Protein AF-A0A9E3W285-F1 (afdb_monomer)

Mean predicted aligned error: 13.44 Å

Solvent-accessible surface area (backbone atoms only — not comparable to full-atom values): 6291 Å² total; per-residue (Å²): 106,71,70,56,48,48,48,35,52,71,25,52,104,88,41,78,50,43,58,66,71,58,46,50,52,53,53,59,74,33,46,68,73,82,38,58,50,68,62,44,53,56,47,54,55,51,51,57,50,47,52,73,78,27,99,52,48,65,63,52,53,50,57,59,45,74,72,35,69,65,52,54,51,52,52,50,53,54,52,54,58,54,64,64,55,71,78,73,75,82,85,80,84,81,79,82,87,78,81,87,81,132

Radius of gyration: 22.17 Å; Cα contacts (8 Å, |Δi|>4): 43; chains: 1; bounding box: 62×29×52 Å

Foldseek 3Di:
DVVQLCCQQVDDPPGDRDDSVVSLVVLCVCDPPPDDNVVNVVVSVVQVVQVVVDVDSCVVVVVVLVPDPVSVVVVVVVVVVVVVVVVPPPDDDDDDDDDDDD

Sequence (102 aa):
MADVFDAMTHGRPYAKAIPIDKALDEIASLRGRQFDPELTDHFLALVRRLARENEDLDAYLGRAARNSPFLKARAKIKEMLAQGRDSAALSIEPPPPGTPLN

Secondary structure (DSSP, 8-state):
-HHHHHHHHS-BTTBPPPPHHHHHHHHHHTBTTTB-HHHHHHHHHHHHHHHHH-S-HHHHHHHHHHH-HHHHHHHHHHHHHHHTTTTSSS--PPPPPPPPP-

Structure (mmCIF, N/CA/C/O backbone):
data_AF-A0A9E3W285-F1
#
_entry.id   AF-A0A9E3W285-F1
#
loop_
_atom_site.group_PDB
_atom_site.id
_atom_site.type_symbol
_atom_site.label_atom_id
_atom_site.label_alt_id
_atom_site.label_comp_id
_atom_site.label_asym_id
_atom_site.label_entity_id
_atom_site.label_seq_id
_atom_site.pdbx_PDB_ins_code
_atom_site.Cartn_x
_atom_site.Cartn_y
_atom_site.Cartn_z
_atom_site.occupancy
_atom_site.B_iso_or_equiv
_atom_site.auth_seq_id
_atom_site.auth_comp_id
_atom_site.auth_asym_id
_atom_site.auth_atom_id
_atom_site.pdbx_PDB_model_num
ATOM 1 N N . MET A 1 1 ? 0.225 5.409 7.591 1.00 82.44 1 MET A N 1
ATOM 2 C CA . MET A 1 1 ? -0.327 4.284 6.803 1.00 82.44 1 MET A CA 1
ATOM 3 C C . MET A 1 1 ? 0.586 3.927 5.636 1.00 82.44 1 MET A C 1
ATOM 5 O O . MET A 1 1 ? 1.125 2.834 5.668 1.00 82.44 1 MET A O 1
ATOM 9 N N . ALA A 1 2 ? 0.843 4.829 4.676 1.00 81.06 2 ALA A N 1
ATOM 10 C CA . ALA A 1 2 ? 1.738 4.546 3.542 1.00 81.06 2 ALA A CA 1
ATOM 11 C C . ALA A 1 2 ? 3.148 4.083 3.969 1.00 81.06 2 ALA A C 1
ATOM 13 O O . ALA A 1 2 ? 3.589 3.038 3.517 1.00 81.06 2 ALA A O 1
ATOM 14 N N . ASP A 1 3 ? 3.797 4.773 4.916 1.00 83.25 3 ASP A N 1
ATOM 15 C CA . ASP A 1 3 ? 5.123 4.359 5.422 1.00 83.25 3 ASP A CA 1
ATOM 16 C C . ASP A 1 3 ? 5.104 3.007 6.157 1.00 83.25 3 ASP A C 1
ATOM 18 O O . ASP A 1 3 ? 6.105 2.298 6.205 1.00 83.25 3 ASP A O 1
ATOM 22 N N . VAL A 1 4 ? 3.965 2.654 6.764 1.00 86.50 4 VAL A N 1
ATOM 23 C CA . VAL A 1 4 ? 3.797 1.378 7.477 1.00 86.50 4 VAL A CA 1
ATOM 24 C C . VAL A 1 4 ? 3.649 0.245 6.469 1.00 86.50 4 VAL A C 1
ATOM 26 O O . VAL A 1 4 ? 4.326 -0.767 6.601 1.00 86.50 4 VAL A O 1
ATOM 29 N N . PHE A 1 5 ? 2.821 0.451 5.443 1.00 86.88 5 PHE A N 1
ATOM 30 C CA . PHE A 1 5 ? 2.686 -0.469 4.319 1.00 86.88 5 PHE A CA 1
ATOM 31 C C . PHE A 1 5 ? 4.036 -0.693 3.625 1.00 86.88 5 PHE A C 1
ATOM 33 O O . PHE A 1 5 ? 4.462 -1.832 3.482 1.00 86.88 5 PHE A O 1
ATOM 40 N N . ASP A 1 6 ? 4.751 0.388 3.304 1.00 84.19 6 ASP A N 1
ATOM 41 C CA . ASP A 1 6 ? 6.067 0.336 2.660 1.00 84.19 6 ASP A CA 1
ATOM 42 C C . ASP A 1 6 ? 7.093 -0.441 3.500 1.00 84.19 6 ASP A C 1
ATOM 44 O O . ASP A 1 6 ? 7.788 -1.327 3.006 1.00 84.19 6 ASP A O 1
ATOM 48 N N . ALA A 1 7 ? 7.130 -0.183 4.812 1.00 84.62 7 ALA A N 1
ATOM 49 C CA . ALA A 1 7 ? 8.004 -0.905 5.731 1.00 84.62 7 ALA A CA 1
ATOM 50 C C . ALA A 1 7 ? 7.669 -2.404 5.848 1.00 84.62 7 ALA A C 1
ATOM 52 O O . ALA A 1 7 ? 8.562 -3.195 6.157 1.00 84.62 7 ALA A O 1
ATOM 53 N N . MET A 1 8 ? 6.407 -2.789 5.638 1.00 85.38 8 MET A N 1
ATOM 54 C CA . MET A 1 8 ? 5.969 -4.186 5.630 1.00 85.38 8 MET A CA 1
ATOM 55 C C . MET A 1 8 ? 6.357 -4.889 4.324 1.00 85.38 8 MET A C 1
ATOM 57 O O . MET A 1 8 ? 6.852 -6.013 4.372 1.00 85.38 8 MET A O 1
ATOM 61 N N . THR A 1 9 ? 6.175 -4.242 3.170 1.00 84.25 9 THR A N 1
ATOM 62 C CA . THR A 1 9 ? 6.362 -4.870 1.849 1.00 84.25 9 THR A CA 1
ATOM 63 C C . THR A 1 9 ? 7.798 -4.829 1.333 1.00 84.25 9 THR A C 1
ATOM 65 O O . THR A 1 9 ? 8.192 -5.728 0.600 1.00 84.25 9 THR A O 1
ATOM 68 N N . HIS A 1 10 ? 8.610 -3.851 1.741 1.00 78.19 10 HIS A N 1
ATOM 69 C CA . HIS A 1 10 ? 10.024 -3.752 1.344 1.00 78.19 10 HIS A CA 1
ATOM 70 C C . HIS A 1 10 ? 10.997 -4.317 2.388 1.00 78.19 10 HIS A C 1
ATOM 72 O O . HIS A 1 10 ? 12.191 -4.471 2.122 1.00 78.19 10 HIS A O 1
ATOM 78 N N . GLY A 1 11 ? 10.489 -4.672 3.572 1.00 62.41 11 GLY A N 1
ATOM 79 C CA . GLY A 1 11 ? 11.290 -5.177 4.680 1.00 62.41 11 GLY A CA 1
ATOM 80 C C . GLY A 1 11 ? 12.227 -4.126 5.287 1.00 62.41 11 GLY A C 1
ATOM 81 O O . GLY A 1 11 ? 12.329 -2.977 4.861 1.00 62.41 11 GLY A O 1
ATOM 82 N N . ARG A 1 12 ? 12.925 -4.529 6.345 1.00 64.38 12 ARG A N 1
ATOM 83 C CA . ARG A 1 12 ? 13.976 -3.754 7.022 1.00 64.38 12 ARG A CA 1
ATOM 84 C C . ARG A 1 12 ? 15.222 -4.633 7.150 1.00 64.38 12 ARG A C 1
ATOM 86 O O . ARG A 1 12 ? 15.089 -5.850 7.049 1.00 64.38 12 ARG A O 1
ATOM 93 N N . PRO A 1 13 ? 16.410 -4.084 7.471 1.00 52.62 13 PRO A N 1
ATOM 94 C CA . PRO A 1 13 ? 17.628 -4.886 7.658 1.00 52.62 13 PRO A CA 1
ATOM 95 C C . PRO A 1 13 ? 17.462 -6.086 8.612 1.00 52.62 13 PRO A C 1
ATOM 97 O O . PRO A 1 13 ? 18.198 -7.060 8.510 1.00 52.62 13 PRO A O 1
ATOM 100 N N . TYR A 1 14 ? 16.468 -6.024 9.508 1.00 55.47 14 TYR A N 1
ATOM 101 C CA . TYR A 1 14 ? 16.171 -7.035 10.525 1.00 55.47 14 TYR A CA 1
ATOM 102 C C . TYR A 1 14 ? 14.800 -7.721 10.374 1.00 55.47 14 TYR A C 1
ATOM 104 O O . TYR A 1 14 ? 14.455 -8.562 11.198 1.00 55.47 14 TYR A O 1
ATOM 112 N N . ALA A 1 15 ? 14.001 -7.377 9.358 1.00 58.47 15 ALA A N 1
ATOM 113 C CA . ALA A 1 15 ? 12.666 -7.942 9.156 1.00 58.47 15 ALA A CA 1
ATOM 114 C C . ALA A 1 15 ? 12.425 -8.220 7.671 1.00 58.47 15 ALA A C 1
ATOM 116 O O . ALA A 1 15 ? 12.546 -7.322 6.839 1.00 58.47 15 ALA A O 1
ATOM 117 N N . LYS A 1 16 ? 12.080 -9.467 7.336 1.00 69.06 16 LYS A N 1
ATOM 118 C CA . LYS A 1 16 ? 11.758 -9.848 5.9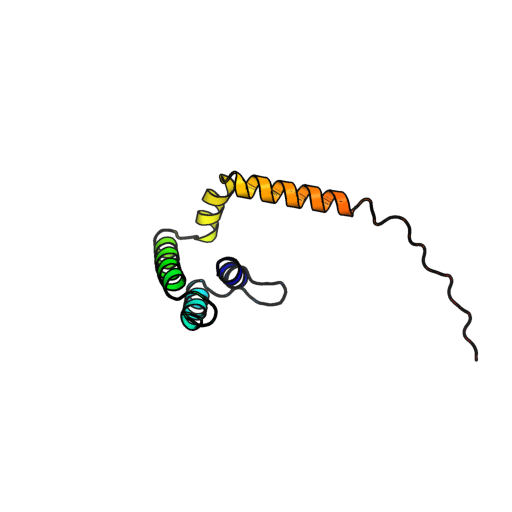57 1.00 69.06 16 LYS A CA 1
ATOM 119 C C . LYS A 1 16 ? 10.481 -9.143 5.499 1.00 69.06 16 LYS A C 1
ATOM 121 O O . LYS A 1 16 ? 9.539 -9.014 6.277 1.00 69.06 16 LYS A O 1
ATOM 126 N N . ALA A 1 17 ? 10.471 -8.738 4.233 1.00 84.50 17 ALA A N 1
ATOM 127 C CA . ALA A 1 17 ? 9.272 -8.284 3.546 1.00 84.50 17 ALA A CA 1
ATOM 128 C C . ALA A 1 17 ? 8.152 -9.328 3.671 1.00 84.50 17 ALA A C 1
ATOM 130 O O . ALA A 1 17 ? 8.395 -10.526 3.489 1.00 84.50 17 ALA A O 1
ATOM 131 N N . ILE A 1 18 ? 6.939 -8.872 3.977 1.00 84.94 18 ILE A N 1
ATOM 132 C CA . ILE A 1 18 ? 5.736 -9.705 3.958 1.00 84.94 18 ILE A CA 1
ATOM 133 C C . ILE A 1 18 ? 4.933 -9.448 2.675 1.00 84.94 18 ILE A C 1
ATOM 135 O O . ILE A 1 18 ? 4.983 -8.339 2.138 1.00 84.94 18 ILE A O 1
ATOM 139 N N . PRO A 1 19 ? 4.178 -10.445 2.174 1.00 87.94 19 PRO A N 1
ATOM 140 C CA . PRO A 1 19 ? 3.332 -10.265 0.997 1.00 87.94 19 PRO A CA 1
ATOM 141 C C . PRO A 1 19 ? 2.317 -9.132 1.177 1.00 87.94 19 PRO A C 1
ATOM 143 O O . PRO A 1 19 ? 1.820 -8.917 2.285 1.00 87.94 19 PRO A O 1
ATOM 146 N N . ILE A 1 20 ? 1.948 -8.474 0.074 1.00 87.00 20 ILE A N 1
ATOM 147 C CA . ILE A 1 20 ? 0.976 -7.366 0.063 1.00 87.00 20 ILE A CA 1
ATOM 148 C C . ILE A 1 20 ? -0.323 -7.764 0.768 1.00 87.00 20 ILE A C 1
ATOM 150 O O . ILE A 1 20 ? -0.800 -7.016 1.614 1.00 87.00 20 ILE A O 1
ATOM 154 N N . ASP A 1 21 ? -0.856 -8.957 0.498 1.00 87.94 21 ASP A N 1
ATOM 155 C CA . ASP A 1 21 ? -2.092 -9.426 1.137 1.00 87.94 21 ASP A CA 1
ATOM 156 C C . ASP A 1 21 ? -1.974 -9.473 2.665 1.00 87.94 21 ASP A C 1
ATOM 158 O O . ASP A 1 21 ? -2.867 -9.018 3.374 1.00 87.94 21 ASP A O 1
ATOM 162 N N . LYS A 1 22 ? -0.825 -9.926 3.184 1.00 90.06 22 LYS A N 1
ATOM 163 C CA . LYS A 1 22 ? -0.558 -9.946 4.628 1.00 90.06 22 LYS A CA 1
ATOM 164 C C . LYS A 1 22 ? -0.405 -8.546 5.212 1.00 90.06 22 LYS A C 1
ATOM 166 O O . LYS A 1 22 ? -0.891 -8.301 6.311 1.00 90.06 22 LYS A O 1
ATOM 171 N N . ALA A 1 23 ? 0.227 -7.628 4.485 1.00 90.69 23 ALA A N 1
ATOM 172 C CA . ALA A 1 23 ? 0.310 -6.231 4.903 1.00 90.69 23 ALA A CA 1
ATOM 173 C C . ALA A 1 23 ? -1.080 -5.565 4.940 1.00 90.69 23 ALA A C 1
ATOM 175 O O . ALA A 1 23 ? -1.376 -4.792 5.850 1.00 90.69 23 ALA A O 1
ATOM 176 N N . LEU A 1 24 ? -1.955 -5.886 3.981 1.00 92.12 24 LEU A N 1
ATOM 177 C CA . LEU A 1 24 ? -3.330 -5.386 3.940 1.00 92.12 24 LEU A CA 1
ATOM 178 C C . LEU A 1 24 ? -4.184 -5.947 5.083 1.00 92.12 24 LEU A C 1
ATOM 180 O O . LEU A 1 24 ? -4.951 -5.191 5.678 1.00 92.12 24 LEU A O 1
ATOM 184 N N . ASP A 1 25 ? -4.033 -7.231 5.415 1.00 94.25 25 ASP A N 1
ATOM 185 C CA . ASP A 1 25 ? -4.697 -7.847 6.570 1.00 94.25 25 ASP A CA 1
ATOM 186 C C . ASP A 1 25 ? -4.274 -7.174 7.886 1.00 94.25 25 ASP A C 1
ATOM 188 O O . ASP A 1 25 ? -5.119 -6.850 8.725 1.00 94.25 25 ASP A O 1
ATOM 192 N N . GLU A 1 26 ? -2.977 -6.893 8.049 1.00 93.88 26 GLU A N 1
ATOM 193 C CA . GLU A 1 26 ? -2.451 -6.222 9.241 1.00 93.88 26 GLU A CA 1
ATOM 194 C C . GLU A 1 26 ? -3.007 -4.795 9.367 1.00 93.88 26 GLU A C 1
ATOM 196 O O . GLU A 1 26 ? -3.512 -4.408 10.423 1.00 93.88 26 GLU A O 1
ATOM 201 N N . ILE A 1 27 ? -3.009 -4.027 8.271 1.00 92.94 27 ILE A N 1
ATOM 202 C CA . ILE A 1 27 ? -3.590 -2.675 8.230 1.00 92.94 27 ILE A CA 1
ATOM 203 C C . ILE A 1 27 ? -5.089 -2.709 8.550 1.00 92.94 27 ILE A C 1
ATOM 205 O O . ILE A 1 27 ? -5.569 -1.862 9.307 1.00 92.94 27 ILE A O 1
ATOM 209 N N . ALA A 1 28 ? -5.824 -3.696 8.032 1.00 93.94 28 ALA A N 1
ATOM 210 C CA . ALA A 1 28 ? -7.240 -3.871 8.337 1.00 93.94 28 ALA A CA 1
ATOM 211 C C . ALA A 1 28 ? -7.478 -4.154 9.830 1.00 93.94 28 ALA A C 1
ATOM 213 O O . ALA A 1 28 ? -8.431 -3.629 10.406 1.00 93.94 28 ALA A O 1
ATOM 214 N N . SER A 1 29 ? -6.595 -4.920 10.481 1.00 95.12 29 SER A N 1
ATOM 215 C CA . SER A 1 29 ? -6.692 -5.216 11.919 1.00 95.12 29 SER A CA 1
ATOM 216 C C . SER A 1 29 ? -6.509 -3.974 12.812 1.00 95.12 29 SER A C 1
ATOM 218 O O . SER A 1 29 ? -7.020 -3.914 13.933 1.00 95.12 29 SER A O 1
ATOM 220 N N . LEU A 1 30 ? -5.817 -2.955 12.292 1.00 93.44 30 LEU A N 1
ATOM 221 C CA . LEU A 1 30 ? -5.499 -1.699 12.975 1.00 93.44 30 LEU A CA 1
ATOM 222 C C . LEU A 1 30 ? -6.508 -0.571 12.681 1.00 93.44 30 LEU A C 1
ATOM 224 O O . LEU A 1 30 ? -6.370 0.543 13.208 1.00 93.44 30 LEU A O 1
ATOM 228 N N . ARG A 1 31 ? -7.540 -0.859 11.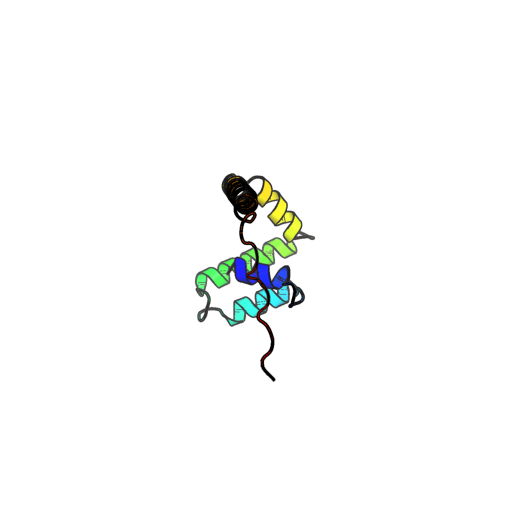876 1.00 95.50 31 ARG A N 1
ATOM 229 C CA . ARG A 1 31 ? -8.634 0.055 11.520 1.00 95.50 31 ARG A CA 1
ATOM 230 C C . ARG A 1 31 ? -9.361 0.570 12.766 1.00 95.50 31 ARG A C 1
ATOM 232 O O . ARG A 1 31 ? -9.805 -0.207 13.608 1.00 95.50 31 ARG A O 1
ATOM 239 N N . GLY A 1 32 ? -9.504 1.889 12.881 1.00 91.75 32 GLY A N 1
ATOM 240 C CA . GLY A 1 32 ? -10.158 2.552 14.015 1.00 91.75 32 GLY A CA 1
ATOM 241 C C . GLY A 1 32 ? -9.358 2.548 15.319 1.00 91.75 32 GLY A C 1
ATOM 242 O O . GLY A 1 32 ? -9.855 3.038 16.329 1.00 91.75 32 GLY A O 1
ATOM 243 N N . ARG A 1 33 ? -8.131 2.009 15.311 1.00 92.19 33 ARG A N 1
ATOM 244 C CA . ARG A 1 33 ? -7.200 2.051 16.448 1.00 92.19 33 ARG A CA 1
ATOM 245 C C . ARG A 1 33 ? -5.992 2.922 16.138 1.00 92.19 33 ARG A C 1
ATOM 247 O O . ARG A 1 33 ? -5.773 3.927 16.800 1.00 92.19 33 ARG A O 1
ATOM 254 N N . GLN A 1 34 ? -5.214 2.525 15.132 1.00 92.25 34 GLN A N 1
ATOM 255 C CA . GLN A 1 34 ? -4.030 3.264 14.685 1.00 92.25 34 GLN A CA 1
ATOM 256 C C . GLN A 1 34 ? -4.311 4.071 13.415 1.00 92.25 34 GLN A C 1
ATOM 258 O O . GLN A 1 34 ? -3.680 5.103 13.183 1.00 92.25 34 GLN A O 1
ATOM 263 N N . PHE A 1 35 ? -5.250 3.601 12.594 1.00 92.50 35 PHE A N 1
ATOM 264 C CA . PHE A 1 35 ? -5.625 4.245 11.343 1.00 92.50 35 PHE A CA 1
ATOM 265 C C . PHE A 1 35 ? -7.078 4.697 11.375 1.00 92.50 35 PHE A C 1
ATOM 267 O O . PHE A 1 35 ? -7.935 4.038 11.968 1.00 92.50 35 PHE A O 1
ATOM 274 N N . ASP A 1 36 ? -7.345 5.815 10.707 1.00 94.44 36 ASP A N 1
ATOM 275 C CA . ASP A 1 36 ? -8.701 6.301 10.497 1.00 94.44 36 ASP A CA 1
ATOM 276 C C . ASP A 1 36 ? -9.535 5.247 9.732 1.00 9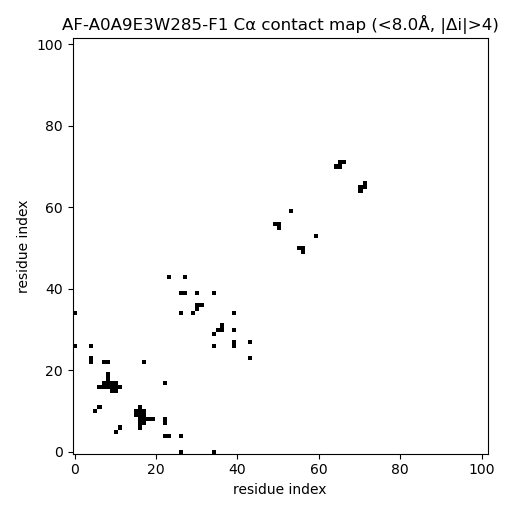4.44 36 ASP A C 1
ATOM 278 O O . ASP A 1 36 ? -9.042 4.706 8.733 1.00 94.44 36 ASP A O 1
ATOM 282 N N . PRO A 1 37 ? -10.754 4.901 10.190 1.00 93.50 37 PRO A N 1
ATOM 283 C CA . PRO A 1 37 ? -11.560 3.849 9.578 1.00 93.50 37 PRO A CA 1
ATOM 284 C C . PRO A 1 37 ? -11.879 4.094 8.104 1.00 93.50 37 PRO A C 1
ATOM 286 O O . PRO A 1 37 ? -11.753 3.178 7.294 1.00 93.50 37 PRO A O 1
ATOM 289 N N . GLU A 1 38 ? -12.264 5.322 7.762 1.00 94.06 38 GLU A N 1
ATOM 290 C CA . GLU A 1 38 ? -12.685 5.684 6.414 1.00 94.06 38 GLU A CA 1
ATOM 291 C C . GLU A 1 38 ? -11.482 5.684 5.469 1.00 94.06 38 GLU A C 1
ATOM 293 O O . GLU A 1 38 ? -11.522 5.071 4.401 1.00 94.06 38 GLU A O 1
ATOM 298 N N . LEU A 1 39 ? -10.363 6.278 5.890 1.00 90.94 39 LEU A N 1
ATOM 299 C CA . LEU A 1 39 ? -9.122 6.267 5.118 1.00 90.94 39 LEU A CA 1
ATOM 300 C C . LEU A 1 39 ? -8.591 4.842 4.901 1.00 90.94 39 LEU A C 1
ATOM 302 O O . LEU A 1 39 ? -8.078 4.531 3.823 1.00 90.94 39 LEU A O 1
ATOM 306 N N . THR A 1 40 ? -8.726 3.978 5.909 1.00 92.94 40 THR A N 1
ATOM 307 C CA . THR A 1 40 ? -8.312 2.572 5.818 1.00 92.94 40 THR A CA 1
ATOM 308 C C . THR A 1 40 ? -9.120 1.842 4.751 1.00 92.94 40 THR A C 1
ATOM 310 O O . THR A 1 40 ? -8.535 1.184 3.893 1.00 92.94 40 THR A O 1
ATOM 313 N N . ASP A 1 41 ? -10.442 2.008 4.735 1.00 93.19 41 ASP A N 1
ATOM 314 C CA . ASP A 1 41 ? -11.310 1.345 3.756 1.00 93.19 41 ASP A CA 1
ATOM 315 C C . ASP A 1 41 ? -10.969 1.767 2.320 1.00 93.19 41 ASP A C 1
ATOM 317 O O . ASP A 1 41 ? -10.801 0.918 1.436 1.00 93.19 41 ASP A O 1
ATOM 321 N N . HIS A 1 42 ? -10.775 3.072 2.098 1.00 94.50 42 HIS A N 1
ATOM 322 C CA . HIS A 1 42 ? -10.368 3.607 0.798 1.00 94.50 42 HIS A CA 1
ATOM 323 C C . HIS A 1 42 ? -9.002 3.070 0.357 1.00 94.50 42 HIS A C 1
ATOM 325 O O . HIS A 1 42 ? -8.822 2.695 -0.805 1.00 94.50 42 HIS A O 1
ATOM 331 N N . PHE A 1 43 ? -8.039 2.991 1.276 1.00 92.50 43 PHE A N 1
ATOM 332 C CA . PHE A 1 43 ? -6.705 2.478 0.981 1.00 92.50 43 PHE A CA 1
ATOM 333 C C . PHE A 1 43 ? -6.719 0.996 0.615 1.00 92.50 43 PHE A C 1
ATOM 335 O O . PHE A 1 43 ? -6.148 0.616 -0.407 1.00 92.50 43 PHE A O 1
ATOM 342 N N . LEU A 1 44 ? -7.411 0.164 1.398 1.00 92.19 44 LEU A N 1
ATOM 343 C CA . LEU A 1 44 ? -7.527 -1.268 1.127 1.00 92.19 44 LEU A CA 1
ATOM 344 C C . LEU A 1 44 ? -8.181 -1.519 -0.238 1.00 92.19 44 LEU A C 1
ATOM 346 O O . LEU A 1 44 ? -7.711 -2.364 -1.002 1.00 92.19 44 LEU A O 1
ATOM 350 N N . ALA A 1 45 ? -9.236 -0.771 -0.573 1.00 92.88 45 ALA A N 1
ATOM 351 C CA . ALA A 1 45 ? -9.899 -0.871 -1.870 1.00 92.88 45 ALA A CA 1
ATOM 352 C C . ALA A 1 45 ? -8.965 -0.474 -3.026 1.00 92.88 45 ALA A C 1
ATOM 354 O O . ALA A 1 45 ? -8.878 -1.195 -4.026 1.00 92.88 45 ALA A O 1
ATOM 355 N N . LEU A 1 46 ? -8.240 0.639 -2.876 1.00 91.62 46 LEU A N 1
ATOM 356 C CA . LEU A 1 46 ? -7.314 1.146 -3.884 1.00 91.62 46 LEU A CA 1
ATOM 357 C C . LEU A 1 46 ? -6.157 0.173 -4.134 1.00 91.62 46 LEU A C 1
ATOM 359 O O . LEU A 1 46 ? -5.909 -0.195 -5.281 1.00 91.62 46 LEU A O 1
ATOM 363 N N . VAL A 1 47 ? -5.473 -0.277 -3.080 1.00 89.75 47 VAL A N 1
ATOM 364 C CA . VAL A 1 47 ? -4.302 -1.156 -3.216 1.00 89.75 47 VAL A CA 1
ATOM 365 C C . VAL A 1 47 ? -4.699 -2.514 -3.786 1.00 89.75 47 VAL A C 1
ATOM 367 O O . VAL A 1 47 ? -4.048 -2.988 -4.713 1.00 89.75 47 VAL A O 1
ATOM 370 N N . ARG A 1 48 ? -5.810 -3.112 -3.329 1.00 90.81 48 ARG A N 1
ATOM 371 C CA . ARG A 1 48 ? -6.319 -4.377 -3.895 1.00 90.81 48 ARG A CA 1
ATOM 372 C C . ARG A 1 48 ? -6.653 -4.254 -5.373 1.00 90.81 48 ARG A C 1
ATOM 374 O O . ARG A 1 48 ? -6.411 -5.180 -6.139 1.00 90.81 48 ARG A O 1
ATOM 381 N N . ARG A 1 49 ? -7.241 -3.129 -5.781 1.00 91.56 49 ARG A N 1
ATOM 382 C CA . ARG A 1 49 ? -7.526 -2.870 -7.191 1.00 91.56 49 ARG A CA 1
ATOM 383 C C . ARG A 1 49 ? -6.228 -2.783 -7.995 1.00 91.56 49 ARG A C 1
ATOM 385 O O . ARG A 1 49 ? -6.096 -3.500 -8.980 1.00 91.56 49 ARG A O 1
ATOM 392 N N . LEU A 1 50 ? -5.269 -1.972 -7.550 1.00 87.94 50 LEU A N 1
ATOM 393 C CA . LEU A 1 50 ? -4.000 -1.789 -8.254 1.00 87.94 50 LEU A CA 1
ATOM 394 C C . LEU A 1 50 ? -3.177 -3.081 -8.330 1.00 87.94 50 LEU A C 1
ATOM 396 O O . LEU A 1 50 ? -2.595 -3.347 -9.375 1.00 87.94 50 LEU A O 1
ATOM 400 N N . ALA A 1 51 ? -3.172 -3.897 -7.274 1.00 86.44 51 ALA A N 1
ATOM 401 C CA . ALA A 1 51 ? -2.480 -5.187 -7.243 1.00 86.44 51 ALA A CA 1
ATOM 402 C C . ALA A 1 51 ? -3.095 -6.229 -8.195 1.00 86.44 51 ALA A C 1
ATOM 404 O O . ALA A 1 51 ? -2.397 -7.114 -8.668 1.00 86.44 51 ALA A O 1
ATOM 405 N N . ARG A 1 52 ? -4.398 -6.135 -8.499 1.00 87.94 52 ARG A N 1
ATOM 406 C CA . ARG A 1 52 ? -5.034 -6.987 -9.522 1.00 87.94 52 ARG A CA 1
ATOM 407 C C . ARG A 1 52 ? -4.777 -6.494 -10.940 1.00 87.94 52 ARG A C 1
ATOM 409 O O . ARG A 1 52 ? -4.699 -7.298 -11.859 1.00 87.94 52 ARG A O 1
ATOM 416 N N . GLU A 1 53 ? -4.719 -5.178 -11.122 1.00 88.81 53 GLU A N 1
ATOM 417 C CA . GLU A 1 53 ? -4.519 -4.545 -12.432 1.00 88.81 53 GLU A CA 1
ATOM 418 C C . GLU A 1 53 ? -3.050 -4.581 -12.885 1.00 88.81 53 GLU A C 1
ATOM 420 O O . GLU A 1 53 ? -2.780 -4.432 -14.074 1.00 88.81 53 GLU A O 1
ATOM 425 N N . ASN A 1 54 ? -2.104 -4.776 -11.961 1.00 85.06 54 ASN A N 1
ATOM 426 C CA . ASN A 1 54 ? -0.671 -4.714 -12.234 1.00 85.06 54 ASN A CA 1
ATOM 427 C C . ASN A 1 54 ? 0.044 -5.930 -11.642 1.00 85.06 54 ASN A C 1
ATOM 429 O O . ASN A 1 54 ? -0.029 -6.159 -10.440 1.00 85.06 54 ASN A O 1
ATOM 433 N N . GLU A 1 55 ? 0.785 -6.655 -12.483 1.00 81.94 55 GLU A N 1
ATOM 434 C CA . GLU A 1 55 ? 1.595 -7.815 -12.077 1.00 81.94 55 GLU A CA 1
ATOM 435 C C . GLU A 1 55 ? 2.687 -7.437 -11.060 1.00 81.94 55 GLU A C 1
ATOM 437 O O . GLU A 1 55 ? 2.935 -8.174 -10.110 1.00 81.94 55 GLU A O 1
ATOM 442 N N . ASP A 1 56 ? 3.291 -6.256 -11.227 1.00 81.50 56 ASP A N 1
ATOM 443 C CA . ASP A 1 56 ? 4.274 -5.682 -10.305 1.00 81.50 56 ASP A CA 1
ATOM 444 C C . ASP A 1 56 ? 3.801 -4.296 -9.841 1.00 81.50 56 ASP A C 1
ATOM 446 O O . ASP A 1 56 ? 3.917 -3.285 -10.550 1.00 81.50 56 ASP A O 1
ATOM 450 N N . LEU A 1 57 ? 3.221 -4.265 -8.638 1.00 79.56 57 LEU A N 1
ATOM 451 C CA . LEU A 1 57 ? 2.674 -3.051 -8.040 1.00 79.56 57 LEU A CA 1
ATOM 452 C C . LEU A 1 57 ? 3.766 -2.016 -7.729 1.00 79.56 57 LEU A C 1
ATOM 454 O O . LEU A 1 57 ? 3.550 -0.823 -7.961 1.00 79.56 57 LEU A O 1
ATOM 458 N N . ASP A 1 58 ? 4.933 -2.445 -7.250 1.00 77.31 58 ASP A N 1
ATOM 459 C CA . ASP A 1 58 ? 6.033 -1.534 -6.917 1.00 77.31 58 ASP A CA 1
ATOM 460 C C . ASP A 1 58 ? 6.603 -0.886 -8.173 1.00 77.31 58 ASP A C 1
ATOM 462 O O . ASP A 1 58 ? 6.806 0.333 -8.218 1.00 77.31 58 ASP A O 1
ATOM 466 N N . ALA A 1 59 ? 6.799 -1.662 -9.241 1.00 79.06 59 ALA A N 1
ATOM 467 C CA . ALA A 1 59 ? 7.226 -1.112 -10.518 1.00 79.06 59 ALA A CA 1
ATOM 468 C C . ALA A 1 59 ? 6.198 -0.117 -11.075 1.00 79.06 59 ALA A C 1
ATOM 470 O O . ALA A 1 59 ? 6.587 0.937 -11.594 1.00 79.06 59 ALA A O 1
ATOM 471 N N . TYR A 1 60 ? 4.900 -0.414 -10.957 1.00 82.12 60 TYR A N 1
ATOM 472 C CA . TYR A 1 60 ? 3.826 0.479 -11.392 1.00 82.12 60 TYR A CA 1
ATOM 473 C C . TYR A 1 60 ? 3.833 1.810 -10.621 1.00 82.12 60 TYR A C 1
ATOM 475 O O . TYR A 1 60 ? 3.923 2.884 -11.229 1.00 82.12 60 TYR A O 1
ATOM 483 N N . LEU A 1 61 ? 3.830 1.756 -9.286 1.00 78.06 61 LEU A N 1
ATOM 484 C CA . LEU A 1 61 ? 3.869 2.945 -8.429 1.00 78.06 61 LEU A CA 1
ATOM 485 C C . LEU A 1 61 ? 5.170 3.737 -8.628 1.00 78.06 61 LEU A C 1
ATOM 487 O O . LEU A 1 61 ? 5.154 4.968 -8.715 1.00 78.06 61 LEU A O 1
ATOM 491 N N . GLY A 1 62 ? 6.292 3.037 -8.802 1.00 74.69 62 GLY A N 1
ATOM 492 C CA . GLY A 1 62 ? 7.602 3.619 -9.066 1.00 74.69 62 GLY A CA 1
ATOM 493 C C . GLY A 1 62 ? 7.689 4.376 -10.396 1.00 74.69 62 GLY A C 1
ATOM 494 O O . GLY A 1 62 ? 8.424 5.363 -10.493 1.00 74.69 62 GLY A O 1
ATOM 495 N N . ARG A 1 63 ? 6.945 3.964 -11.433 1.00 76.19 63 ARG A N 1
ATOM 496 C CA . ARG A 1 63 ? 6.881 4.690 -12.718 1.00 76.19 63 ARG A CA 1
ATOM 497 C C . ARG A 1 63 ? 6.139 6.017 -12.573 1.00 76.19 63 ARG A C 1
ATOM 499 O O . ARG A 1 63 ? 6.639 7.038 -13.045 1.00 76.19 63 ARG A O 1
ATOM 506 N N . ALA A 1 64 ? 4.999 6.024 -11.882 1.00 66.44 64 ALA A N 1
ATOM 507 C CA . ALA A 1 64 ? 4.246 7.249 -11.606 1.00 66.44 64 ALA A CA 1
ATOM 508 C C . ALA A 1 64 ? 5.041 8.211 -10.700 1.00 66.44 64 ALA A C 1
ATOM 510 O O . ALA A 1 64 ? 5.117 9.414 -10.958 1.00 66.44 64 ALA A O 1
ATOM 511 N N . ALA A 1 65 ? 5.715 7.663 -9.685 1.00 66.25 65 ALA A N 1
ATOM 512 C CA . ALA A 1 65 ? 6.553 8.397 -8.743 1.00 66.25 65 ALA A CA 1
ATOM 513 C C . ALA A 1 65 ? 7.697 9.177 -9.418 1.00 66.25 65 ALA A C 1
ATOM 515 O O . ALA A 1 65 ? 7.948 10.333 -9.071 1.00 66.25 65 ALA A O 1
ATOM 516 N N . ARG A 1 66 ? 8.361 8.587 -10.422 1.00 65.25 66 ARG A N 1
ATOM 517 C CA . ARG A 1 66 ? 9.486 9.215 -11.147 1.00 65.25 66 ARG A CA 1
ATOM 518 C C . ARG A 1 66 ? 9.118 10.510 -11.867 1.00 65.25 66 ARG A C 1
ATOM 520 O O . ARG A 1 66 ? 9.993 11.343 -12.098 1.00 65.25 66 ARG A O 1
ATOM 527 N N . ASN A 1 67 ? 7.844 10.712 -12.188 1.00 67.00 67 ASN A N 1
ATOM 528 C CA . ASN A 1 67 ? 7.380 11.918 -12.867 1.00 67.00 67 ASN A CA 1
ATOM 529 C C . ASN A 1 67 ? 6.867 12.998 -11.905 1.00 67.00 67 ASN A C 1
ATOM 531 O O . ASN A 1 67 ? 6.671 14.131 -12.336 1.00 67.00 67 ASN A O 1
ATOM 535 N N . SER A 1 68 ? 6.727 12.698 -10.608 1.00 74.19 68 SER A N 1
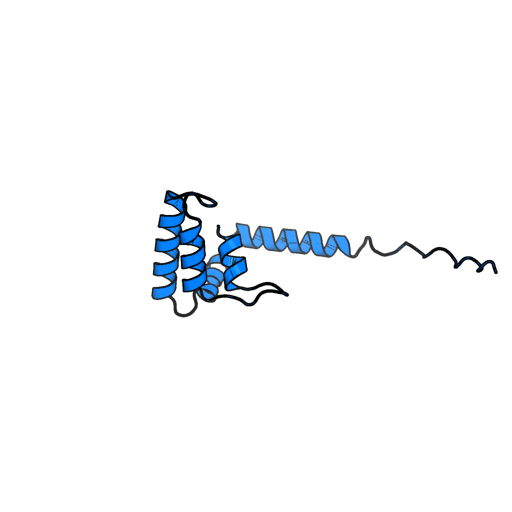ATOM 536 C CA . SER A 1 68 ? 6.231 13.655 -9.616 1.00 74.19 68 SER A CA 1
ATOM 537 C C . SER A 1 68 ? 7.262 14.757 -9.321 1.00 74.19 68 SER A C 1
ATOM 539 O O . SER A 1 68 ? 8.362 14.453 -8.841 1.00 74.19 68 SER A O 1
ATOM 541 N N . PRO A 1 69 ? 6.922 16.047 -9.528 1.00 66.69 69 PRO A N 1
ATOM 542 C CA . PRO A 1 69 ? 7.784 17.172 -9.157 1.00 66.69 69 PRO A CA 1
ATOM 543 C C . PRO A 1 69 ? 8.189 17.145 -7.677 1.00 66.69 69 PRO A C 1
ATOM 545 O O . PRO A 1 69 ? 9.327 17.462 -7.335 1.00 66.69 69 PRO A O 1
ATOM 548 N N . PHE A 1 70 ? 7.282 16.695 -6.806 1.00 64.50 70 PHE A N 1
ATOM 549 C CA . PHE A 1 70 ? 7.506 16.613 -5.365 1.00 64.50 70 PHE A CA 1
ATOM 550 C C . PHE A 1 70 ? 8.546 15.548 -4.994 1.00 64.50 70 PHE A C 1
ATOM 552 O O . PHE A 1 70 ? 9.431 15.793 -4.174 1.00 64.50 70 PHE A O 1
ATOM 559 N N . LEU A 1 71 ? 8.499 14.376 -5.634 1.00 65.69 71 LEU A N 1
ATOM 560 C CA . LEU A 1 71 ? 9.474 13.313 -5.373 1.00 65.69 71 LEU A CA 1
ATOM 561 C C . LEU A 1 71 ? 10.858 13.650 -5.931 1.00 65.69 71 LEU A C 1
ATOM 563 O O . LEU A 1 71 ? 11.855 13.358 -5.270 1.00 65.69 71 LEU A O 1
ATOM 567 N N . LYS A 1 72 ? 10.927 14.340 -7.079 1.00 64.31 72 LYS A N 1
ATOM 568 C CA . LYS A 1 72 ? 12.185 14.895 -7.608 1.00 64.31 72 LYS A CA 1
ATOM 569 C C . LYS A 1 72 ? 12.793 15.923 -6.649 1.00 64.31 72 LYS A C 1
ATOM 571 O O . LYS A 1 72 ? 13.985 15.854 -6.359 1.00 64.31 72 LYS A O 1
ATOM 576 N N . ALA A 1 73 ? 11.977 16.830 -6.106 1.00 65.50 73 ALA A N 1
ATOM 577 C CA . ALA A 1 73 ? 12.421 17.811 -5.116 1.00 65.50 73 ALA A CA 1
ATOM 578 C C . ALA A 1 73 ? 12.922 17.140 -3.825 1.00 65.50 73 ALA A C 1
ATOM 580 O O . ALA A 1 73 ? 14.005 17.466 -3.341 1.00 65.50 73 ALA A O 1
ATOM 581 N N . ARG A 1 74 ? 12.191 16.143 -3.307 1.00 68.81 74 ARG A N 1
ATOM 582 C CA . ARG A 1 74 ? 12.592 15.374 -2.118 1.00 68.81 74 ARG A CA 1
ATOM 583 C C . ARG A 1 74 ? 13.918 14.637 -2.320 1.00 68.81 74 ARG A C 1
ATOM 585 O O . ARG A 1 74 ? 14.762 14.660 -1.426 1.00 68.81 74 ARG A O 1
ATOM 592 N N . ALA A 1 75 ? 14.109 13.996 -3.474 1.00 67.00 75 ALA A N 1
ATOM 593 C CA . ALA A 1 75 ? 15.355 13.306 -3.805 1.00 67.00 75 ALA A CA 1
ATOM 594 C C . ALA A 1 75 ? 16.543 14.279 -3.821 1.00 67.00 75 ALA A C 1
ATOM 596 O O . ALA A 1 75 ? 17.554 14.013 -3.176 1.00 67.00 75 ALA A O 1
ATOM 597 N N . LYS A 1 76 ? 16.369 15.449 -4.448 1.00 71.25 76 LYS A N 1
ATOM 598 C CA . LYS A 1 76 ? 17.389 16.502 -4.504 1.00 71.25 76 LYS A CA 1
ATOM 599 C C . LYS A 1 76 ? 17.758 17.043 -3.119 1.00 71.25 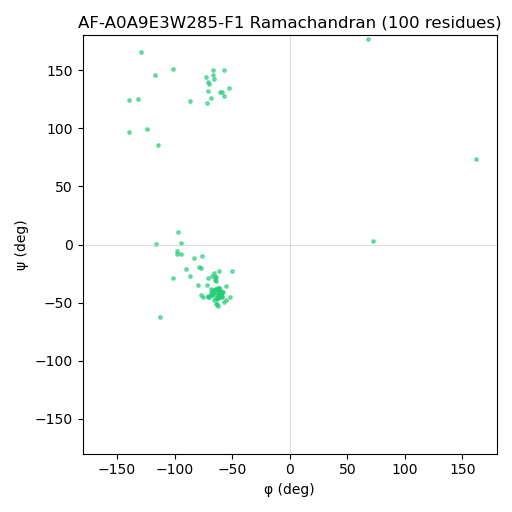76 LYS A C 1
ATOM 601 O O . LYS A 1 76 ? 18.934 17.197 -2.819 1.00 71.25 76 LYS A O 1
ATOM 606 N N . ILE A 1 77 ? 16.774 17.272 -2.246 1.00 73.69 77 ILE A N 1
ATOM 607 C CA . ILE A 1 77 ? 17.023 17.698 -0.856 1.00 73.69 77 ILE A CA 1
ATOM 608 C C . ILE A 1 77 ? 17.819 16.628 -0.093 1.00 73.69 77 ILE A C 1
ATOM 610 O O . ILE A 1 77 ? 18.781 16.954 0.598 1.00 73.69 77 ILE A O 1
ATOM 614 N N . LYS A 1 78 ? 17.454 15.346 -0.235 1.00 67.00 78 LYS A N 1
ATOM 615 C CA . LYS A 1 78 ? 18.174 14.230 0.401 1.00 67.00 78 LYS A CA 1
ATOM 616 C C . LYS A 1 78 ? 19.631 14.149 -0.070 1.00 67.00 78 LYS A C 1
ATOM 618 O O . LYS A 1 78 ? 20.515 13.909 0.745 1.00 67.00 78 LYS A O 1
ATOM 623 N N . GLU A 1 79 ? 19.871 14.372 -1.358 1.00 71.31 79 GLU A N 1
ATOM 624 C CA 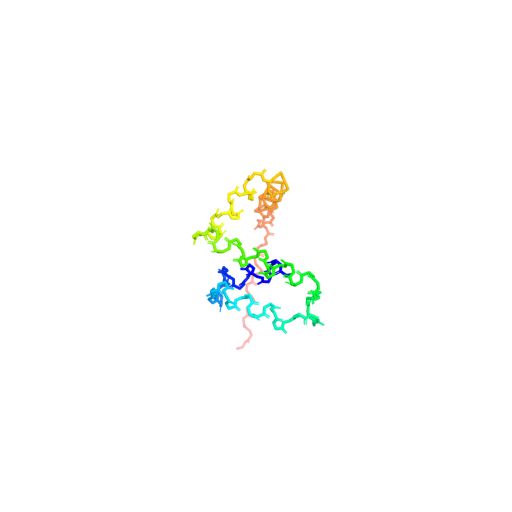. GLU A 1 79 ? 21.201 14.371 -1.975 1.00 71.31 79 GLU A CA 1
ATOM 625 C C . GLU A 1 79 ? 22.064 15.544 -1.480 1.00 71.31 79 GLU A C 1
ATOM 627 O O . GLU A 1 79 ? 23.203 15.341 -1.064 1.00 71.31 79 GLU A O 1
ATOM 632 N N . MET A 1 80 ? 21.489 16.749 -1.393 1.00 69.56 80 MET A N 1
ATOM 633 C CA . MET A 1 80 ? 22.163 17.926 -0.825 1.00 69.56 80 MET A CA 1
ATOM 634 C C . MET A 1 80 ? 22.528 17.739 0.657 1.00 69.56 80 MET A C 1
ATOM 636 O O . MET A 1 80 ? 23.603 18.148 1.092 1.00 69.56 80 MET A O 1
ATOM 640 N N . LEU A 1 81 ? 21.660 17.093 1.440 1.00 69.75 81 LEU A N 1
ATOM 641 C CA . LEU A 1 81 ? 21.923 16.791 2.852 1.00 69.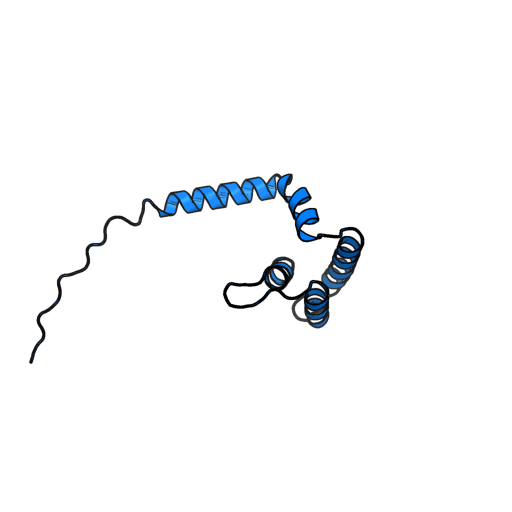75 81 LEU A CA 1
ATOM 642 C C . LEU A 1 81 ? 22.984 15.698 3.046 1.00 69.75 81 LEU A C 1
ATOM 644 O O . LEU A 1 81 ? 23.672 15.701 4.066 1.00 69.75 81 LEU A O 1
ATOM 648 N N . ALA A 1 82 ? 23.119 14.768 2.097 1.00 66.94 82 ALA A N 1
ATOM 649 C CA . ALA A 1 82 ? 24.175 13.760 2.119 1.00 66.94 82 ALA A CA 1
ATOM 650 C C . ALA A 1 82 ? 25.547 14.393 1.832 1.00 66.94 82 ALA A C 1
ATOM 652 O O . ALA A 1 82 ? 26.487 14.163 2.584 1.00 66.94 82 ALA A O 1
ATOM 653 N N . GLN A 1 83 ? 25.630 15.273 0.830 1.00 63.66 83 GLN A N 1
ATOM 654 C CA . GLN A 1 83 ? 26.865 15.979 0.460 1.00 63.66 83 GLN A CA 1
ATOM 655 C C . GLN A 1 83 ? 27.371 16.933 1.558 1.00 63.66 83 GLN A C 1
ATOM 657 O O . GLN A 1 83 ? 28.573 17.126 1.706 1.00 63.66 83 GLN A O 1
ATOM 662 N N . GLY A 1 84 ? 26.472 17.504 2.367 1.00 54.16 84 GLY A N 1
ATOM 663 C CA . GLY A 1 84 ? 26.841 18.390 3.478 1.00 54.16 84 GLY A CA 1
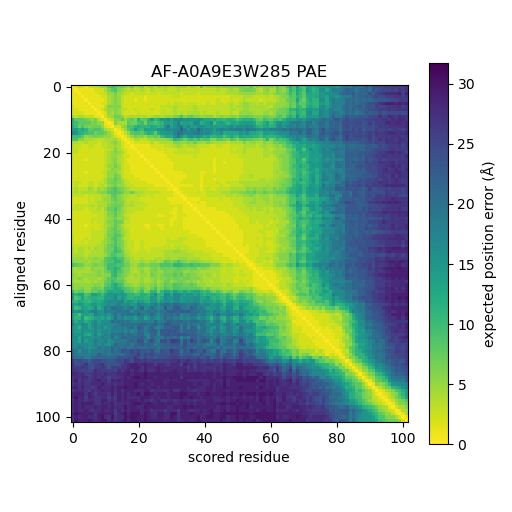ATOM 664 C C . GLY A 1 84 ? 27.393 17.689 4.728 1.00 54.16 84 GLY A C 1
ATOM 665 O O . GLY A 1 84 ? 27.884 18.368 5.627 1.00 54.16 84 GLY A O 1
ATOM 666 N N . ARG A 1 85 ? 27.313 16.353 4.823 1.00 53.59 85 ARG A N 1
ATOM 667 C CA . ARG A 1 85 ? 27.807 15.590 5.988 1.00 53.59 85 ARG A CA 1
ATOM 668 C C . ARG A 1 85 ? 29.265 15.151 5.866 1.00 53.59 85 ARG A C 1
ATOM 670 O O . ARG A 1 85 ? 29.903 14.950 6.895 1.00 53.59 85 ARG A O 1
ATOM 677 N N . ASP A 1 86 ? 29.807 15.086 4.653 1.00 53.78 86 ASP A N 1
ATOM 678 C CA . ASP A 1 86 ? 31.186 14.635 4.427 1.00 53.78 86 ASP A CA 1
ATOM 679 C C . ASP A 1 86 ? 32.233 15.708 4.779 1.00 53.78 86 ASP A C 1
ATOM 681 O O . ASP A 1 86 ? 33.380 15.386 5.079 1.00 53.78 86 ASP A O 1
ATOM 685 N N . SER A 1 87 ? 31.854 16.990 4.830 1.00 50.22 87 SER A N 1
ATOM 686 C CA . SER A 1 87 ? 32.782 18.087 5.157 1.00 50.22 87 SER A CA 1
ATOM 687 C C . SER A 1 87 ? 33.000 18.316 6.661 1.00 50.22 87 SER A C 1
ATOM 689 O O . SER A 1 87 ? 33.909 19.054 7.027 1.00 50.22 87 SER A O 1
ATOM 691 N N . ALA A 1 88 ? 32.194 17.709 7.541 1.00 50.62 88 ALA A N 1
ATOM 692 C CA . ALA A 1 88 ? 32.255 17.945 8.992 1.00 50.62 88 ALA A CA 1
ATOM 693 C C . ALA A 1 88 ? 33.055 16.882 9.779 1.00 50.62 88 ALA A C 1
ATOM 695 O O . ALA A 1 88 ? 33.252 17.037 10.981 1.00 50.62 88 ALA A O 1
ATOM 696 N N . ALA A 1 89 ? 33.518 15.807 9.129 1.00 47.06 89 ALA A N 1
ATOM 697 C CA . ALA A 1 89 ? 34.129 14.646 9.790 1.00 47.06 89 ALA A CA 1
ATOM 698 C C . ALA A 1 89 ? 35.675 14.649 9.843 1.00 47.06 89 ALA A C 1
ATOM 700 O O . ALA A 1 89 ? 36.274 13.642 10.213 1.00 47.06 89 ALA A O 1
ATOM 701 N N . LEU A 1 90 ? 36.341 15.759 9.508 1.00 48.72 90 LEU A N 1
ATOM 702 C CA . LEU A 1 90 ? 37.801 15.904 9.599 1.00 48.72 90 LEU A CA 1
ATOM 703 C C . LEU A 1 90 ? 38.169 16.960 10.649 1.00 48.72 90 LEU A C 1
ATOM 705 O O . LEU A 1 90 ? 38.342 18.122 10.296 1.00 48.72 90 LEU A O 1
ATOM 709 N N . SER A 1 91 ? 38.255 16.565 11.927 1.00 52.78 91 SER A N 1
ATOM 710 C CA . SER A 1 91 ? 39.160 17.117 12.970 1.00 52.78 91 SER A CA 1
ATOM 711 C C . SER A 1 91 ? 38.673 16.748 14.377 1.00 52.78 91 SER A C 1
ATOM 713 O O . SER A 1 91 ? 38.155 17.596 15.097 1.00 52.78 91 SER A O 1
ATOM 715 N N . ILE A 1 92 ? 38.837 15.492 14.795 1.00 50.91 92 ILE A N 1
ATOM 716 C CA . ILE A 1 92 ? 38.875 15.149 16.226 1.00 50.91 92 ILE A CA 1
ATOM 717 C C . ILE A 1 92 ? 39.978 14.100 16.399 1.00 50.91 92 ILE A C 1
ATOM 719 O O . ILE A 1 92 ? 39.763 12.922 16.118 1.00 50.91 92 ILE A O 1
ATOM 723 N N . GLU A 1 93 ? 41.179 14.530 16.798 1.00 50.88 93 GLU A N 1
ATOM 724 C CA . GLU A 1 93 ? 42.229 13.602 17.235 1.00 50.88 93 GLU A CA 1
ATOM 725 C C . GLU A 1 93 ? 41.848 12.977 18.591 1.00 50.88 93 GLU A C 1
ATOM 727 O O . GLU A 1 93 ? 41.338 13.681 19.470 1.00 50.88 93 GLU A O 1
ATOM 732 N N . PRO A 1 94 ? 42.076 11.667 18.789 1.00 63.44 94 PRO A N 1
ATOM 733 C CA . PRO A 1 94 ? 41.813 11.011 20.063 1.00 63.44 94 PRO A CA 1
ATOM 734 C C . PRO A 1 94 ? 42.857 11.415 21.127 1.00 63.44 94 PRO A C 1
ATOM 736 O O . PRO A 1 94 ? 44.035 11.568 20.801 1.00 63.44 94 PRO A O 1
ATOM 739 N N . PRO A 1 95 ? 42.461 11.560 22.408 1.00 59.81 95 PRO A N 1
ATOM 740 C CA . PRO A 1 95 ? 43.389 11.904 23.483 1.00 59.81 95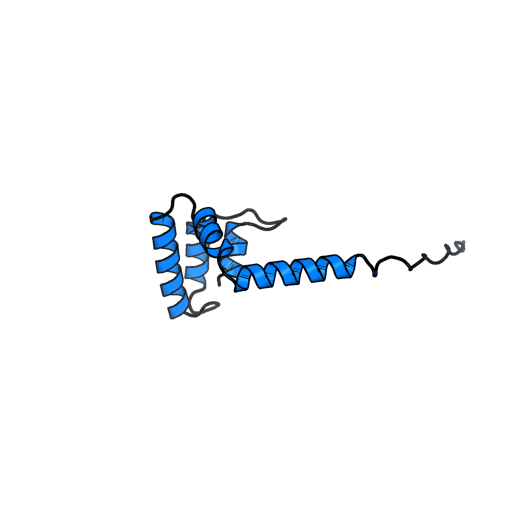 PRO A CA 1
ATOM 741 C C . PRO A 1 95 ? 44.398 10.767 23.748 1.00 59.81 95 PRO A C 1
ATOM 743 O O . PRO A 1 95 ? 44.063 9.593 23.557 1.00 59.81 95 PRO A O 1
ATOM 746 N N . PRO A 1 96 ? 45.626 11.085 24.206 1.00 63.97 96 PRO A N 1
ATOM 747 C CA . PRO A 1 96 ? 46.681 10.094 24.400 1.00 63.97 96 PRO A CA 1
ATOM 748 C C . PRO A 1 96 ? 46.337 9.097 25.522 1.00 63.97 96 PRO A C 1
ATOM 750 O O . PRO A 1 96 ? 45.711 9.477 26.516 1.00 63.97 96 PRO A O 1
ATOM 753 N N . PRO A 1 97 ? 46.755 7.823 25.396 1.00 70.19 97 PRO A N 1
ATOM 754 C CA . PRO A 1 97 ? 46.431 6.787 26.369 1.00 70.19 97 PRO A CA 1
ATOM 755 C C . PRO A 1 97 ? 47.137 7.039 27.708 1.00 70.19 97 PRO A C 1
ATOM 757 O O . PRO A 1 97 ? 48.357 7.191 27.770 1.00 70.19 97 PRO A O 1
ATOM 760 N N . GLY A 1 98 ? 46.345 7.078 28.782 1.00 58.59 98 GLY A N 1
ATOM 761 C CA . GLY A 1 98 ? 46.818 7.202 30.158 1.00 58.59 98 GLY A CA 1
ATOM 762 C C . GLY A 1 98 ? 47.509 5.930 30.653 1.00 58.59 98 GLY A C 1
ATOM 763 O O . GLY A 1 98 ? 47.076 4.813 30.372 1.00 58.59 98 GLY A O 1
ATOM 764 N N . THR A 1 99 ? 48.593 6.118 31.398 1.00 58.72 99 THR A N 1
ATOM 765 C CA . THR A 1 99 ? 49.402 5.075 32.036 1.00 58.72 99 THR A CA 1
ATOM 766 C C . THR A 1 99 ? 48.564 4.258 33.032 1.00 58.72 99 THR A C 1
ATOM 768 O O . THR A 1 99 ? 47.896 4.865 33.873 1.00 58.72 99 THR A O 1
ATOM 771 N N . PRO A 1 100 ? 48.586 2.911 33.008 1.00 56.72 100 PRO A N 1
ATOM 772 C CA . PRO A 1 100 ? 47.893 2.124 34.021 1.00 56.72 100 PRO A CA 1
ATOM 773 C C . PRO A 1 100 ? 48.618 2.223 35.373 1.00 56.72 100 PRO A C 1
ATOM 775 O O . PRO A 1 100 ? 49.839 2.079 35.452 1.00 56.72 100 PRO A O 1
ATOM 778 N N . LEU A 1 101 ? 47.846 2.485 36.431 1.00 48.84 101 LEU A N 1
ATOM 779 C CA . LEU A 1 101 ? 48.274 2.369 37.823 1.00 48.84 101 LEU A CA 1
ATOM 780 C C . LEU A 1 101 ? 48.051 0.917 38.286 1.00 48.84 101 LEU A C 1
ATOM 782 O O . LEU A 1 101 ? 46.907 0.466 38.286 1.00 48.84 101 LEU A O 1
ATOM 786 N N . ASN A 1 102 ? 49.137 0.297 38.759 1.00 43.94 102 ASN A N 1
ATOM 787 C CA . ASN A 1 102 ? 49.256 -0.972 39.502 1.00 43.94 102 ASN A CA 1
ATOM 788 C C . ASN A 1 102 ? 49.031 -2.292 38.747 1.00 43.94 102 ASN A C 1
ATOM 790 O O . ASN A 1 102 ? 47.875 -2.620 38.408 1.00 43.94 102 ASN A O 1
#

Nearest PDB structures (foldseek):
  7a24-assembly1_R  TM=3.201E-01  e=3.509E+00  Brassica oleracea
  8c87-assembly1_L  TM=4.747E-01  e=9.117E+00  Cereibacter sphaeroides 2.4.1

pLDDT: mean 76.13, std 14.86, range [43.94, 95.5]